Protein AF-A0A8D0BZQ8-F1 (afdb_monomer)

pLDDT: mean 88.27, std 8.72, range [36.44, 97.94]

Radius of gyration: 22.52 Å; Cα contacts (8 Å, |Δi|>4): 281; chains: 1; bounding box: 56×26×62 Å

Mean predicted aligned error: 8.78 Å

InterPro domains:
  IPR001846 von Willebrand factor, type D domain [PF00094] (57-140)
  IPR001846 von Willebrand factor, type D domain [PS51233] (55-142)
  IPR025615 TILa domain [PF12714] (2-51)
  IPR052424 Kielin/Chordin-like & BMP-binding Regulator [PTHR46698] (2-137)

Sequence (142 aa):
MNNHSYQVGEEILTETCSKKCSCKQLDFHCISASCNPGQECTVKQGKLGCHFRRGICTVTGDPHYFTFDGAVAHFQGTCAYEISKTCHPSLPFFYQVVAENRQRGHPRVSFVSQVEVWLENGTLNFHIFLRDGKTVEVHGSF

Structure (mmCIF, N/CA/C/O backbone):
data_AF-A0A8D0BZQ8-F1
#
_entry.id   AF-A0A8D0BZQ8-F1
#
loop_
_atom_site.group_PDB
_atom_site.id
_atom_site.type_symbol
_atom_site.label_atom_id
_atom_site.label_alt_id
_atom_site.label_comp_id
_atom_site.label_asym_id
_atom_site.label_entity_id
_atom_site.label_seq_id
_atom_site.pdbx_PDB_ins_code
_atom_site.Cartn_x
_atom_site.Cartn_y
_atom_site.Cartn_z
_atom_site.occupancy
_atom_site.B_iso_or_equiv
_atom_site.auth_seq_id
_atom_site.auth_comp_id
_atom_site.auth_asym_id
_atom_site.auth_atom_id
_atom_site.pdbx_PDB_model_num
ATOM 1 N N . MET A 1 1 ? -39.375 -6.610 17.824 1.00 36.44 1 MET A N 1
ATOM 2 C CA . MET A 1 1 ? -38.356 -6.059 18.745 1.00 36.44 1 MET A CA 1
ATOM 3 C C . MET A 1 1 ? -37.316 -7.147 18.940 1.00 36.44 1 MET A C 1
ATOM 5 O O . MET A 1 1 ? -37.690 -8.230 19.368 1.00 36.44 1 MET A O 1
ATOM 9 N N . ASN A 1 2 ? -36.073 -6.928 18.510 1.00 49.66 2 ASN A N 1
ATOM 10 C CA . ASN A 1 2 ? -35.047 -7.975 18.536 1.00 49.66 2 ASN A CA 1
ATOM 11 C C . ASN A 1 2 ? -34.550 -8.178 19.975 1.00 49.66 2 ASN A C 1
ATOM 13 O O . ASN A 1 2 ? -34.088 -7.235 20.610 1.00 49.66 2 ASN A O 1
ATOM 17 N N . ASN A 1 3 ? -34.699 -9.405 20.477 1.00 53.12 3 ASN A N 1
ATOM 18 C CA . ASN A 1 3 ? -34.466 -9.827 21.859 1.00 53.12 3 ASN A CA 1
ATOM 19 C C . ASN A 1 3 ? -32.961 -9.974 22.174 1.00 53.12 3 ASN A C 1
ATOM 21 O O . ASN A 1 3 ? -32.487 -11.077 22.436 1.00 53.12 3 ASN A O 1
ATOM 25 N N . HIS A 1 4 ? -32.198 -8.882 22.084 1.00 70.38 4 HIS A N 1
ATOM 26 C CA . HIS A 1 4 ? -30.787 -8.842 22.479 1.00 70.38 4 HIS A CA 1
ATOM 27 C C . HIS A 1 4 ? -30.637 -8.256 23.888 1.00 70.38 4 HIS A C 1
ATOM 29 O O . HIS A 1 4 ? -31.137 -7.170 24.175 1.00 70.38 4 HIS A O 1
ATOM 35 N N . SER A 1 5 ? -29.935 -8.977 24.764 1.00 77.62 5 SER A N 1
ATOM 36 C CA . SER A 1 5 ? -29.511 -8.500 26.083 1.00 77.62 5 SER A CA 1
ATOM 37 C C . SER A 1 5 ? -28.133 -7.846 25.984 1.00 77.62 5 SER A C 1
ATOM 39 O O . SER A 1 5 ? -27.208 -8.483 25.481 1.00 77.62 5 SER A O 1
ATOM 41 N N . TYR A 1 6 ? -27.991 -6.627 26.503 1.00 82.38 6 TYR A N 1
ATOM 42 C CA . TYR A 1 6 ? -26.737 -5.868 26.494 1.00 82.38 6 TYR A CA 1
ATOM 43 C C . TYR A 1 6 ? -26.172 -5.739 27.907 1.00 82.38 6 TYR A C 1
ATOM 45 O O . TYR A 1 6 ? -26.926 -5.598 28.872 1.00 82.38 6 TYR A O 1
ATOM 53 N N . GLN A 1 7 ? -24.849 -5.791 28.036 1.00 85.75 7 GLN A N 1
ATOM 54 C CA . GLN A 1 7 ? -24.175 -5.619 29.322 1.00 85.75 7 GLN A CA 1
ATOM 55 C C . GLN A 1 7 ? -24.036 -4.133 29.664 1.00 85.75 7 GLN A C 1
ATOM 57 O O . GLN A 1 7 ? -23.796 -3.299 28.791 1.00 85.75 7 GLN A O 1
ATOM 62 N N . VAL A 1 8 ? -24.131 -3.782 30.949 1.00 86.31 8 VAL A N 1
ATOM 63 C CA . VAL A 1 8 ? -23.885 -2.400 31.388 1.00 86.31 8 VAL A CA 1
ATOM 64 C C . VAL A 1 8 ? -22.455 -2.000 31.010 1.00 86.31 8 VAL A C 1
ATOM 66 O O . VAL A 1 8 ? -21.497 -2.691 31.342 1.00 86.31 8 VAL A O 1
ATOM 69 N N . GLY A 1 9 ? -22.319 -0.873 30.312 1.00 85.25 9 GLY A N 1
ATOM 70 C CA . GLY A 1 9 ? -21.056 -0.388 29.755 1.00 85.25 9 GLY A CA 1
ATOM 71 C C . GLY A 1 9 ? -20.784 -0.828 28.315 1.00 85.25 9 GLY A C 1
ATOM 72 O O . GLY A 1 9 ? -19.882 -0.272 27.693 1.00 85.25 9 GLY A O 1
ATOM 73 N N . GLU A 1 10 ? -21.565 -1.755 27.754 1.00 86.81 10 GLU A N 1
ATOM 74 C CA . GLU A 1 10 ? -21.417 -2.194 26.366 1.00 86.81 10 GLU A CA 1
ATOM 75 C C . GLU A 1 10 ? -21.691 -1.045 25.388 1.00 86.81 10 GLU A C 1
ATOM 77 O O . GLU A 1 10 ? -22.652 -0.286 25.545 1.00 86.81 10 GLU A O 1
ATOM 82 N N . GLU A 1 11 ? -20.832 -0.917 24.376 1.00 88.62 1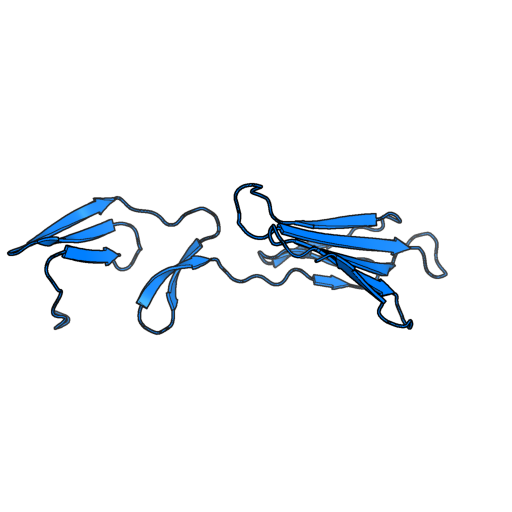1 GLU A N 1
ATOM 83 C CA . GLU A 1 11 ? -20.960 0.079 23.317 1.00 88.62 11 GLU A CA 1
ATOM 84 C C . GLU A 1 11 ? -21.418 -0.572 22.011 1.00 88.62 11 GLU A C 1
ATOM 86 O O . GLU A 1 11 ? -20.770 -1.486 21.494 1.00 88.62 11 GLU A O 1
ATOM 91 N N . ILE A 1 12 ? -22.503 -0.050 21.442 1.00 89.06 12 ILE A N 1
ATOM 92 C CA . ILE A 1 12 ? -23.109 -0.549 20.208 1.00 89.06 12 ILE A CA 1
ATOM 93 C C . ILE A 1 12 ? -23.249 0.568 19.176 1.00 89.06 12 ILE A C 1
ATOM 95 O O . ILE A 1 12 ? -23.508 1.724 19.513 1.00 89.06 12 ILE A O 1
ATOM 99 N N . LEU A 1 13 ? -23.080 0.220 17.903 1.00 90.12 13 LEU A N 1
ATOM 100 C CA . LEU A 1 13 ? -23.408 1.097 16.782 1.00 90.12 13 LEU A CA 1
ATOM 101 C C . LEU A 1 13 ? -24.842 0.820 16.328 1.00 90.12 13 LEU A C 1
ATOM 103 O O . LEU A 1 13 ? -25.282 -0.329 16.311 1.00 90.12 13 LEU A O 1
ATOM 107 N N . THR A 1 14 ? -25.569 1.872 15.957 1.00 87.81 14 THR A N 1
ATOM 108 C CA . THR A 1 14 ? -26.875 1.736 15.296 1.00 87.81 14 THR A CA 1
ATOM 109 C C . THR A 1 14 ? -26.711 1.255 13.853 1.00 87.81 14 THR A C 1
ATOM 111 O O . THR A 1 14 ? -25.614 1.327 13.306 1.00 87.81 14 THR A O 1
ATOM 114 N N . GLU A 1 15 ? -27.797 0.797 13.217 1.00 80.56 15 GLU A N 1
ATOM 115 C CA . GLU A 1 15 ? -27.794 0.131 11.896 1.00 80.56 15 GLU A CA 1
ATOM 116 C C . GLU A 1 15 ? -27.037 0.881 10.783 1.00 80.56 15 GLU A C 1
ATOM 118 O O . GLU A 1 15 ? -26.499 0.256 9.876 1.00 80.56 15 GLU A O 1
ATOM 123 N N . THR A 1 16 ? -26.940 2.210 10.865 1.00 85.31 16 THR A N 1
ATOM 124 C CA . THR A 1 16 ? -26.238 3.062 9.887 1.00 85.31 16 THR A CA 1
ATOM 125 C C . THR A 1 16 ? -24.879 3.578 10.369 1.00 85.31 16 THR A C 1
ATOM 127 O O . THR A 1 16 ? -24.304 4.472 9.754 1.00 85.31 16 THR A O 1
ATOM 130 N N . CYS A 1 17 ? -24.379 3.079 11.504 1.00 90.88 17 CYS A N 1
ATOM 131 C CA . CYS A 1 17 ? -23.211 3.594 12.231 1.00 90.88 17 CYS A CA 1
ATOM 132 C C . CYS A 1 17 ? -23.271 5.108 12.512 1.00 90.88 17 CYS A C 1
ATOM 134 O O . CYS A 1 17 ? -22.251 5.732 12.799 1.00 90.88 17 CYS A O 1
ATOM 136 N N . SER A 1 18 ? -24.471 5.693 12.447 1.00 93.31 18 SER A N 1
ATOM 137 C CA . SER A 1 18 ? -24.727 7.125 12.640 1.00 93.31 18 SER A CA 1
ATOM 138 C C . SER A 1 18 ? -24.775 7.521 14.111 1.00 93.31 18 SER A C 1
ATOM 140 O O . SER A 1 18 ? -24.657 8.699 14.453 1.00 93.31 18 SER A O 1
ATOM 142 N N . LYS A 1 19 ? -24.973 6.541 14.998 1.00 93.62 19 LYS A N 1
ATOM 143 C CA . LYS A 1 19 ? -24.938 6.724 16.443 1.00 93.62 19 LYS A CA 1
ATOM 144 C C . LYS A 1 19 ? -24.159 5.601 17.104 1.00 93.62 19 LYS A C 1
ATOM 146 O O . LYS A 1 19 ? -24.276 4.438 16.720 1.00 93.62 19 LYS A O 1
ATOM 151 N N . LYS A 1 20 ? -23.416 5.969 18.141 1.00 92.94 20 LYS A N 1
ATOM 152 C CA . LYS A 1 20 ? -22.780 5.055 19.084 1.00 92.94 20 LYS A CA 1
ATOM 153 C C . LYS A 1 20 ? -23.490 5.185 20.427 1.00 92.94 20 LYS A C 1
ATOM 155 O O . LYS A 1 20 ? -23.562 6.283 20.975 1.00 92.94 20 LYS A O 1
ATOM 160 N N . CYS A 1 21 ? -24.031 4.086 20.933 1.00 91.06 21 CYS A N 1
ATOM 161 C CA . CYS A 1 21 ? -24.803 4.034 22.167 1.00 91.06 21 CYS A CA 1
ATOM 162 C C . CYS A 1 21 ? -24.074 3.210 23.224 1.00 91.06 21 CYS A C 1
ATOM 164 O O . CYS A 1 21 ? -23.555 2.142 22.917 1.00 91.06 21 CYS A O 1
ATOM 166 N N . SER A 1 22 ? -24.057 3.688 24.466 1.00 91.94 22 SER A N 1
ATOM 167 C CA . SER A 1 22 ? -23.557 2.943 25.623 1.00 91.94 22 SER A CA 1
ATOM 168 C C . SER A 1 22 ? -24.729 2.507 26.494 1.00 91.94 22 SER A C 1
ATOM 170 O O . SER A 1 22 ? -25.558 3.342 26.869 1.00 91.94 22 SER A O 1
ATOM 172 N N . CYS A 1 23 ? -24.793 1.216 26.821 1.00 88.81 23 CYS A N 1
ATOM 173 C CA . CYS A 1 23 ? -25.785 0.679 27.744 1.00 88.81 23 CYS A CA 1
ATOM 174 C C . CYS A 1 23 ? -25.491 1.166 29.173 1.00 88.81 23 CYS A C 1
ATOM 176 O O . CYS A 1 23 ? -24.412 0.926 29.724 1.00 88.81 23 CYS A O 1
ATOM 178 N N . LYS A 1 24 ? -26.442 1.870 29.785 1.00 88.44 24 LYS A N 1
ATOM 179 C CA . LYS A 1 24 ? -26.468 2.190 31.218 1.00 88.44 24 LYS A CA 1
ATOM 180 C C . LYS A 1 24 ? -27.458 1.253 31.916 1.00 88.44 24 LYS A C 1
ATOM 182 O O . LYS A 1 24 ? -28.194 0.532 31.258 1.00 88.44 24 LYS A O 1
ATOM 187 N N . GLN A 1 25 ? -27.487 1.264 33.251 1.00 83.44 25 GLN A N 1
ATOM 188 C CA . GLN A 1 25 ? -28.313 0.350 34.062 1.00 83.44 25 GLN A CA 1
ATOM 189 C C . GLN A 1 25 ? -29.792 0.257 33.641 1.00 83.44 25 GLN A C 1
ATOM 191 O O . GLN A 1 25 ? -30.397 -0.787 33.852 1.00 83.44 25 GLN A O 1
ATOM 196 N N . LEU A 1 26 ? -30.369 1.326 33.078 1.00 81.94 26 LEU A N 1
ATOM 197 C CA . LEU A 1 26 ? -31.793 1.401 32.730 1.00 81.94 26 LEU A CA 1
ATOM 198 C C . LEU A 1 26 ? -32.080 1.888 31.300 1.00 81.94 26 LEU A C 1
ATOM 200 O O . LEU A 1 26 ? -33.214 1.760 30.853 1.00 81.94 26 LEU A O 1
ATOM 204 N N . ASP A 1 27 ? -31.100 2.459 30.591 1.00 85.56 27 ASP A N 1
ATOM 205 C CA . ASP A 1 27 ? -31.315 3.075 29.273 1.00 85.56 27 ASP A CA 1
ATOM 206 C C . ASP A 1 27 ? -30.012 3.133 28.451 1.00 85.56 27 ASP A C 1
ATOM 208 O O . ASP A 1 27 ? -28.922 2.859 28.960 1.00 85.56 27 ASP A O 1
ATOM 212 N N . PHE A 1 28 ? -30.106 3.516 27.180 1.00 88.50 28 PHE A N 1
ATOM 213 C CA . PHE A 1 28 ? -28.983 3.773 26.289 1.00 88.50 28 PHE A CA 1
ATOM 214 C C . PHE A 1 28 ? -28.675 5.262 26.183 1.00 88.50 28 PHE A C 1
ATOM 216 O O . PHE A 1 28 ? -29.517 6.075 25.814 1.00 88.50 28 PHE A O 1
ATOM 223 N N . HIS A 1 29 ? -27.409 5.616 26.392 1.00 92.12 29 HIS A N 1
ATOM 224 C CA . HIS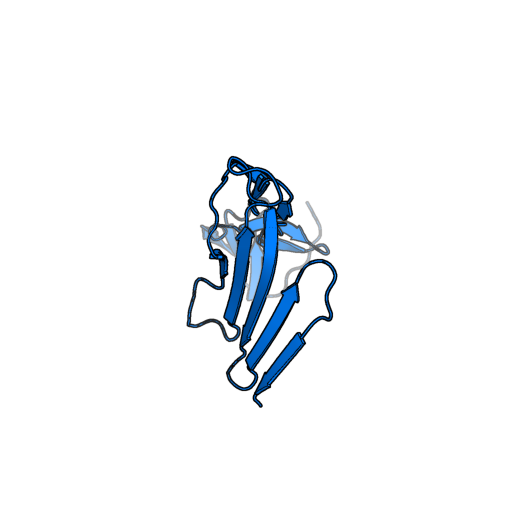 A 1 29 ? -26.920 6.953 26.076 1.00 92.12 29 HIS A CA 1
ATOM 225 C C . HIS A 1 29 ? -26.228 6.949 24.710 1.00 92.12 29 HIS A C 1
ATOM 227 O O . HIS A 1 29 ? -25.170 6.333 24.560 1.00 92.12 29 HIS A O 1
ATOM 233 N N . CYS A 1 30 ? -26.803 7.644 23.726 1.00 92.25 30 CYS A N 1
ATOM 234 C CA . CYS A 1 30 ? -26.318 7.664 22.345 1.00 92.25 30 CYS A CA 1
ATOM 235 C C . CYS A 1 30 ? -25.714 9.011 21.944 1.00 92.25 30 CYS A C 1
ATOM 237 O O . CYS A 1 30 ? -26.312 10.059 22.166 1.00 92.25 30 CYS A O 1
ATOM 239 N N . ILE A 1 31 ? -24.575 8.964 21.258 1.00 93.81 31 ILE A N 1
ATOM 240 C CA . ILE A 1 31 ? -23.930 10.119 20.624 1.00 93.81 31 ILE A CA 1
ATOM 241 C C . ILE A 1 31 ? -23.843 9.914 19.113 1.00 93.81 31 ILE A C 1
ATOM 243 O O . ILE A 1 31 ? -23.810 8.776 18.639 1.00 93.81 31 ILE A O 1
ATOM 247 N N . SER A 1 32 ? -23.804 11.009 18.355 1.00 94.12 32 SER A N 1
ATOM 248 C CA . SER A 1 32 ? -23.569 10.957 16.911 1.00 94.12 32 SER A CA 1
ATOM 249 C C . SER A 1 32 ? -22.205 10.339 16.614 1.00 94.12 32 SER A C 1
ATOM 251 O O . SER A 1 32 ? -21.215 10.641 17.280 1.00 94.12 32 SER A O 1
ATOM 253 N N . ALA A 1 33 ? -22.160 9.473 15.610 1.00 92.50 33 ALA A N 1
ATOM 254 C CA . ALA A 1 33 ? -20.965 8.776 15.171 1.00 92.50 33 ALA A CA 1
ATOM 255 C C . ALA A 1 33 ? -20.924 8.719 13.641 1.00 92.50 33 ALA A C 1
ATOM 257 O O . ALA A 1 33 ? -21.940 8.863 12.964 1.00 92.50 33 ALA A O 1
ATOM 258 N N . SER A 1 34 ? -19.729 8.525 13.100 1.00 92.94 34 SER A N 1
ATOM 259 C CA . SER A 1 34 ? -19.521 8.216 11.689 1.00 92.94 34 SER A CA 1
ATOM 260 C C . SER A 1 34 ? -18.249 7.391 11.553 1.00 92.94 34 SER A C 1
ATOM 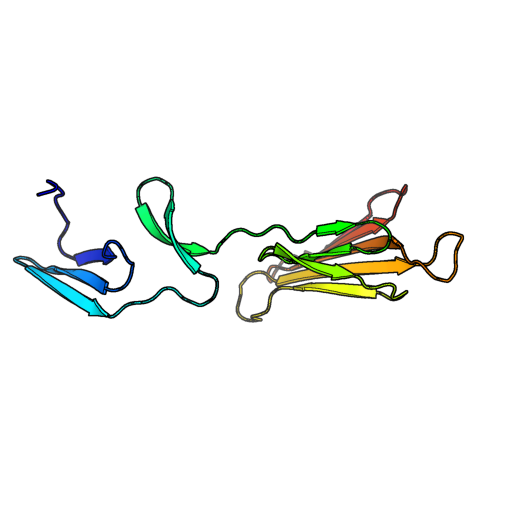262 O O . SER A 1 34 ? -17.359 7.471 12.404 1.00 92.94 34 SER A O 1
ATOM 264 N N . CYS A 1 35 ? -18.182 6.563 10.516 1.00 90.44 35 CYS A N 1
ATOM 265 C CA . CYS A 1 35 ? -16.974 5.811 10.218 1.00 90.44 35 CYS A CA 1
ATOM 266 C C . CYS A 1 35 ? -15.879 6.741 9.684 1.00 90.44 35 CYS A C 1
ATOM 268 O O . CYS A 1 35 ? -16.169 7.733 9.014 1.00 90.44 35 CYS A O 1
ATOM 270 N N . ASN A 1 36 ? -14.617 6.414 9.965 1.00 86.69 36 ASN A N 1
ATOM 271 C CA . ASN A 1 36 ? -13.496 7.193 9.446 1.00 86.69 36 ASN A CA 1
ATOM 272 C C . ASN A 1 36 ? -13.413 7.069 7.912 1.00 86.69 36 ASN A C 1
ATOM 274 O O . ASN A 1 36 ? -13.887 6.074 7.354 1.00 86.69 36 ASN A O 1
ATOM 278 N N . PRO A 1 37 ? -12.762 8.018 7.214 1.00 82.38 37 PRO A N 1
ATOM 279 C CA . PRO A 1 37 ? -12.503 7.886 5.783 1.00 82.38 37 PRO A CA 1
ATOM 280 C C . PRO A 1 37 ? -11.885 6.520 5.432 1.00 82.38 37 PRO A C 1
ATOM 282 O O . PRO A 1 37 ? -10.950 6.059 6.086 1.00 82.38 37 PRO A O 1
ATOM 285 N N . GLY A 1 38 ? -12.436 5.851 4.415 1.00 75.94 38 GLY A N 1
ATOM 286 C CA . GLY A 1 38 ? -12.020 4.505 3.990 1.00 75.94 38 GLY A CA 1
ATOM 287 C C . GLY A 1 38 ? -12.652 3.340 4.769 1.00 75.94 38 GLY A C 1
ATOM 288 O O . GLY A 1 38 ? -12.422 2.176 4.422 1.00 75.94 38 GLY A O 1
ATOM 289 N N . GLN A 1 39 ? -13.460 3.620 5.795 1.00 86.62 39 GLN A N 1
ATOM 290 C CA . GLN A 1 39 ? -14.273 2.625 6.489 1.00 86.62 39 GLN A CA 1
ATOM 291 C C . GLN A 1 39 ? -15.723 2.650 6.002 1.00 86.62 39 GLN A C 1
ATOM 293 O O . GLN A 1 39 ? -16.296 3.701 5.733 1.00 86.62 39 GLN A O 1
ATOM 298 N N . GLU A 1 40 ? -16.326 1.471 5.947 1.00 89.75 40 GLU A N 1
ATOM 299 C CA . GLU A 1 40 ? -17.725 1.256 5.605 1.00 89.75 40 GLU A CA 1
ATOM 300 C C . GLU A 1 40 ? -18.462 0.664 6.810 1.00 89.75 40 GLU A C 1
ATOM 302 O O . GLU A 1 40 ? -17.919 -0.187 7.526 1.00 89.75 40 GLU A O 1
ATOM 307 N N . CYS A 1 41 ? -19.694 1.124 7.037 1.00 91.75 41 CYS A N 1
ATOM 308 C CA . CYS A 1 41 ? -20.583 0.546 8.037 1.00 91.75 41 CYS A CA 1
ATOM 309 C C . CYS A 1 41 ? -21.152 -0.765 7.496 1.00 91.75 41 CYS A C 1
ATOM 311 O O . CYS A 1 41 ? -22.016 -0.764 6.623 1.00 91.75 41 CYS A O 1
ATOM 313 N N . THR A 1 42 ? -20.640 -1.890 7.979 1.00 91.06 42 THR A N 1
ATOM 314 C CA . THR A 1 42 ? -21.046 -3.209 7.490 1.00 91.06 42 THR A CA 1
ATOM 315 C C . THR A 1 42 ? -20.968 -4.246 8.604 1.00 91.06 42 THR A C 1
ATOM 317 O O . THR A 1 42 ? -20.363 -4.011 9.650 1.00 91.06 42 THR A O 1
ATOM 320 N N . VAL A 1 43 ? -21.601 -5.399 8.404 1.00 89.19 43 VAL A N 1
ATOM 321 C CA . VAL A 1 43 ? -21.539 -6.519 9.345 1.00 89.19 43 VAL A CA 1
ATOM 322 C C . VAL A 1 43 ? -20.420 -7.459 8.907 1.00 89.19 43 VAL A C 1
ATOM 324 O O . VAL A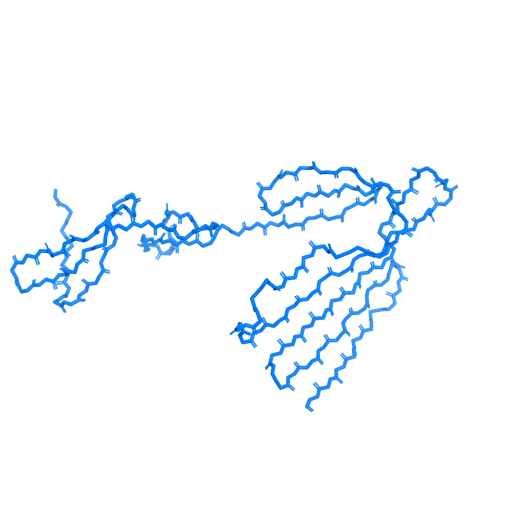 1 43 ? -20.520 -8.102 7.863 1.00 89.19 43 VAL A O 1
ATOM 327 N N . LYS A 1 44 ? -19.359 -7.588 9.711 1.00 86.69 44 LYS A N 1
ATOM 328 C CA . LYS A 1 44 ? -18.331 -8.627 9.524 1.00 86.69 44 LYS A CA 1
ATOM 329 C C . LYS A 1 44 ? -18.362 -9.596 10.696 1.00 86.69 44 LYS A C 1
ATOM 331 O O . LYS A 1 44 ? -18.351 -9.179 11.848 1.00 86.69 44 LYS A O 1
ATOM 336 N N . GLN A 1 45 ? -18.397 -10.897 10.393 1.00 84.38 45 GLN A N 1
ATOM 337 C CA . GLN A 1 45 ? -18.448 -11.969 11.401 1.00 84.38 45 GLN A CA 1
ATOM 338 C C . GLN A 1 45 ? -19.586 -11.776 12.425 1.00 84.38 45 GLN A C 1
ATOM 340 O O . GLN A 1 45 ? -19.407 -11.983 13.619 1.00 84.38 45 GLN A O 1
ATOM 345 N N . GLY A 1 46 ? -20.758 -11.329 11.959 1.00 85.12 46 GLY A N 1
ATOM 346 C CA . GLY A 1 46 ? -21.941 -11.121 12.803 1.00 85.12 46 GLY A CA 1
ATOM 347 C C . GLY A 1 46 ? -21.935 -9.841 13.647 1.00 85.12 46 GLY A C 1
ATOM 348 O O . GLY A 1 46 ? -22.928 -9.570 14.314 1.00 85.12 46 GLY A O 1
ATOM 349 N N . LYS A 1 47 ? -20.873 -9.023 13.600 1.00 85.44 47 LYS A N 1
ATOM 350 C CA . LYS A 1 47 ? -20.797 -7.747 14.322 1.00 85.44 47 LYS A CA 1
ATOM 351 C C . LYS A 1 47 ? -20.894 -6.567 13.358 1.00 85.44 47 LYS A C 1
ATOM 353 O O . LYS A 1 47 ? -20.102 -6.470 12.423 1.00 85.44 47 LYS A O 1
ATOM 358 N N . LEU A 1 48 ? -21.854 -5.673 13.599 1.00 89.19 48 LEU A N 1
ATOM 359 C CA . LEU A 1 48 ? -21.943 -4.387 12.907 1.00 89.19 48 LEU A CA 1
ATOM 360 C C . LEU A 1 48 ? -20.810 -3.471 13.375 1.00 89.19 48 LEU A C 1
ATOM 362 O O . LEU A 1 48 ? -20.601 -3.296 14.579 1.00 89.19 48 LEU A O 1
ATOM 366 N N . GLY A 1 49 ? -20.097 -2.866 12.432 1.00 91.12 49 GLY A N 1
ATOM 367 C CA . GLY A 1 49 ? -19.043 -1.921 12.758 1.00 91.12 49 GLY A CA 1
ATOM 368 C C . GLY A 1 49 ? -18.525 -1.138 11.563 1.00 91.12 49 GLY A C 1
ATOM 369 O O . GLY A 1 49 ? -18.869 -1.395 10.411 1.00 91.12 49 GLY A O 1
ATOM 370 N N . CYS A 1 50 ? -17.656 -0.176 11.863 1.00 90.31 50 CYS A N 1
ATOM 371 C CA . CYS A 1 50 ? -16.864 0.514 10.858 1.00 90.31 50 CYS A CA 1
ATOM 372 C C . CYS A 1 50 ? -15.670 -0.360 10.481 1.00 90.31 50 CYS A C 1
ATOM 374 O O . CYS A 1 50 ? -14.754 -0.570 11.278 1.00 90.31 50 CYS A O 1
ATOM 376 N N . HIS A 1 51 ? -15.678 -0.877 9.260 1.00 88.81 51 HIS A N 1
ATOM 377 C CA . HIS A 1 51 ? -14.625 -1.749 8.763 1.00 88.81 51 HIS A CA 1
ATOM 378 C C . HIS A 1 51 ? -13.967 -1.130 7.543 1.00 88.81 51 HIS A C 1
ATOM 380 O O . HIS A 1 51 ? -14.652 -0.671 6.638 1.00 88.81 51 HIS A O 1
ATOM 386 N N . PHE A 1 52 ? -12.638 -1.182 7.466 1.00 83.62 52 PHE A N 1
ATOM 387 C CA . PHE A 1 52 ? -11.951 -0.788 6.241 1.00 83.62 52 PHE A CA 1
ATOM 388 C C . PHE A 1 52 ? -12.422 -1.649 5.066 1.00 83.62 52 PHE A C 1
ATOM 390 O O . PHE A 1 52 ? -12.497 -2.890 5.168 1.00 83.62 52 PHE A O 1
ATOM 397 N N . ARG A 1 53 ? -12.734 -0.981 3.951 1.00 78.69 53 ARG A N 1
ATOM 398 C CA . ARG A 1 53 ? -12.964 -1.652 2.674 1.00 78.69 53 ARG A CA 1
ATOM 399 C C . ARG A 1 53 ? -11.635 -2.279 2.263 1.00 78.69 53 ARG A C 1
ATOM 401 O O . ARG A 1 53 ? -10.630 -1.589 2.127 1.00 78.69 53 ARG A O 1
ATOM 408 N N . ARG A 1 54 ? -11.603 -3.607 2.133 1.00 79.62 54 ARG A N 1
ATOM 409 C CA . ARG A 1 54 ? -10.429 -4.281 1.572 1.00 79.62 54 ARG A CA 1
ATOM 410 C C . ARG A 1 54 ? -10.484 -4.074 0.067 1.00 79.62 54 ARG A C 1
ATOM 412 O O . ARG A 1 54 ? -11.428 -4.533 -0.568 1.00 79.62 54 ARG A O 1
ATOM 419 N N . GLY A 1 55 ? -9.506 -3.355 -0.458 1.00 85.50 55 GLY A N 1
ATOM 420 C CA . GLY A 1 55 ? -9.295 -3.191 -1.887 1.00 85.50 55 GLY A CA 1
ATOM 421 C C . GLY A 1 55 ? -8.113 -4.026 -2.352 1.00 85.50 55 GLY A C 1
ATOM 422 O O . GLY A 1 55 ? -7.225 -4.342 -1.559 1.00 85.50 55 GLY A O 1
ATOM 423 N N . ILE A 1 56 ? -8.085 -4.344 -3.640 1.00 91.62 56 ILE A N 1
ATOM 424 C CA . ILE A 1 56 ? -6.899 -4.878 -4.308 1.00 91.62 56 ILE A CA 1
ATOM 425 C C . ILE A 1 56 ? -6.419 -3.786 -5.258 1.00 91.62 56 ILE A C 1
ATOM 427 O O . ILE A 1 56 ? -7.189 -3.328 -6.094 1.00 91.62 56 ILE A O 1
ATOM 431 N N . CYS A 1 57 ? -5.164 -3.365 -5.109 1.00 93.94 57 CYS A N 1
ATOM 432 C CA . CYS A 1 57 ? -4.483 -2.579 -6.129 1.00 93.94 57 CYS A CA 1
ATOM 433 C C . CYS A 1 57 ? -3.788 -3.548 -7.087 1.00 93.94 57 CYS A C 1
ATOM 435 O O . CYS A 1 57 ? -3.188 -4.530 -6.647 1.00 93.94 57 CYS A O 1
ATOM 437 N N . THR A 1 58 ? -3.900 -3.320 -8.389 1.00 94.75 58 THR A N 1
ATOM 438 C CA . THR A 1 58 ? -3.309 -4.186 -9.413 1.00 94.75 58 THR A CA 1
ATOM 439 C C . THR A 1 58 ? -2.593 -3.340 -10.451 1.00 94.75 58 THR A C 1
ATOM 441 O O . THR A 1 58 ? -3.151 -2.372 -10.961 1.00 94.75 58 THR A O 1
ATOM 444 N N . VAL A 1 59 ? -1.357 -3.724 -10.769 1.00 93.06 59 VAL A N 1
ATOM 445 C CA . VAL A 1 59 ? -0.563 -3.132 -11.847 1.00 93.06 59 VAL A CA 1
ATOM 446 C C . VAL A 1 59 ? -0.220 -4.245 -12.823 1.00 93.06 59 VAL A C 1
ATOM 448 O O . VAL A 1 59 ? 0.355 -5.259 -12.431 1.00 93.06 59 VAL A O 1
ATOM 451 N N . THR A 1 60 ? -0.607 -4.083 -14.083 1.00 84.50 60 THR A N 1
ATOM 452 C CA . THR A 1 60 ? -0.474 -5.135 -15.106 1.00 84.50 60 THR A CA 1
ATOM 453 C C . THR A 1 60 ? 0.037 -4.573 -16.416 1.00 84.50 60 THR A C 1
ATOM 455 O O . THR A 1 60 ? -0.417 -3.505 -16.811 1.00 84.50 60 THR A O 1
ATOM 458 N N . GLY A 1 61 ? 0.879 -5.336 -17.121 1.00 73.12 61 GLY A N 1
ATOM 459 C CA . GLY A 1 61 ? 1.135 -5.144 -18.552 1.00 73.12 61 GLY A CA 1
ATOM 460 C C . GLY A 1 61 ? 1.632 -3.749 -18.941 1.00 73.12 61 GLY A C 1
ATOM 461 O O . GLY A 1 61 ? 2.459 -3.177 -18.233 1.00 73.12 61 GLY A O 1
ATOM 462 N N . ASP A 1 62 ? 1.120 -3.255 -20.072 1.00 75.50 62 ASP A N 1
ATOM 463 C CA . ASP A 1 62 ? 1.329 -1.932 -20.665 1.00 75.50 62 ASP A CA 1
ATOM 464 C C . ASP A 1 62 ? 0.630 -0.815 -19.877 1.00 75.50 62 ASP A C 1
ATOM 466 O O . ASP A 1 62 ? -0.480 -0.386 -20.186 1.00 75.50 62 ASP A O 1
ATOM 470 N N . PRO A 1 63 ? 1.269 -0.330 -18.816 1.00 70.75 63 PRO A N 1
ATOM 471 C CA . PRO A 1 63 ? 0.786 -0.517 -17.472 1.00 70.75 63 PRO A CA 1
ATOM 472 C C . PRO A 1 63 ? -0.622 0.057 -17.275 1.00 70.75 63 PRO A C 1
ATOM 474 O O . PRO A 1 63 ? -0.875 1.267 -17.362 1.00 70.75 63 PRO A O 1
ATOM 477 N N . HIS A 1 64 ? -1.527 -0.858 -16.948 1.00 89.56 64 HIS A N 1
ATOM 478 C CA . HIS A 1 64 ? -2.857 -0.583 -16.437 1.00 89.56 64 HIS A CA 1
ATOM 479 C C . HIS A 1 64 ? -2.820 -0.628 -14.914 1.00 89.56 64 HIS A C 1
ATOM 481 O O . HIS A 1 64 ? -2.426 -1.641 -14.329 1.00 89.56 64 HIS A O 1
ATOM 487 N N . TYR A 1 65 ? -3.237 0.467 -14.290 1.00 94.19 65 TYR A N 1
ATOM 488 C CA . TYR A 1 65 ? -3.330 0.615 -12.847 1.00 94.19 65 TYR A CA 1
ATOM 489 C C . TYR A 1 65 ? -4.792 0.550 -12.433 1.00 94.19 65 TYR A C 1
ATOM 491 O O . TYR A 1 65 ? -5.604 1.354 -12.886 1.00 94.19 65 TYR A O 1
ATOM 499 N N . PHE A 1 66 ? -5.101 -0.382 -11.542 1.00 94.56 66 PHE A N 1
ATOM 500 C CA . PHE A 1 66 ? -6.389 -0.502 -10.877 1.00 94.56 66 PHE A CA 1
ATOM 501 C C . PHE A 1 66 ? -6.178 -0.165 -9.406 1.00 94.56 66 PHE A C 1
ATOM 503 O O . PHE A 1 66 ? -5.437 -0.864 -8.713 1.00 94.56 66 PHE A O 1
ATOM 510 N N . THR A 1 67 ? -6.768 0.929 -8.938 1.00 93.25 67 THR A N 1
ATOM 511 C CA . THR A 1 67 ? -6.608 1.410 -7.562 1.00 93.25 67 THR A CA 1
ATOM 512 C C . THR A 1 67 ? -7.449 0.586 -6.583 1.00 93.25 67 THR A C 1
ATOM 514 O O . THR A 1 67 ? -8.372 -0.129 -6.971 1.00 93.25 67 THR A O 1
ATOM 517 N N . PHE A 1 68 ? -7.163 0.703 -5.281 1.00 91.81 68 PHE A N 1
ATOM 518 C CA . PHE A 1 68 ? -7.862 -0.050 -4.227 1.00 91.81 68 PHE A CA 1
ATOM 519 C C . PHE A 1 68 ? -9.387 0.155 -4.207 1.00 91.81 68 PHE A C 1
ATOM 521 O O . PHE A 1 68 ? -10.123 -0.730 -3.772 1.00 91.81 68 PHE A O 1
ATOM 528 N N . ASP A 1 69 ? -9.865 1.319 -4.639 1.00 88.56 69 ASP A N 1
ATOM 529 C CA . ASP A 1 69 ? -11.283 1.661 -4.732 1.00 88.56 69 ASP A CA 1
ATOM 530 C C . ASP A 1 69 ? -11.926 1.276 -6.075 1.00 88.56 69 ASP A C 1
ATOM 532 O O . ASP A 1 69 ? -13.156 1.315 -6.175 1.00 88.56 69 ASP A O 1
ATOM 536 N N . GLY A 1 70 ? -11.126 0.816 -7.045 1.00 89.62 70 GLY A N 1
ATOM 537 C CA . GLY A 1 70 ? -11.559 0.314 -8.349 1.00 89.62 70 GLY A CA 1
ATOM 538 C C . GLY A 1 70 ? -11.417 1.304 -9.508 1.00 89.62 70 GLY A C 1
ATOM 539 O O . GLY A 1 70 ? -11.874 0.996 -10.608 1.00 89.62 70 GLY A O 1
ATOM 540 N N . ALA A 1 71 ? -10.811 2.477 -9.299 1.00 92.25 71 ALA A N 1
ATOM 541 C CA . ALA A 1 71 ? -10.522 3.409 -10.385 1.00 92.25 71 ALA A CA 1
ATOM 542 C C . ALA A 1 71 ? -9.407 2.875 -11.300 1.00 92.25 71 ALA A C 1
ATOM 544 O O . ALA A 1 71 ? -8.573 2.064 -10.893 1.00 92.25 71 ALA A O 1
ATOM 545 N N . VAL A 1 72 ? -9.404 3.338 -12.552 1.00 94.25 72 VAL A N 1
ATOM 546 C CA . VAL A 1 72 ? -8.482 2.867 -13.592 1.00 94.25 72 VAL A CA 1
ATOM 547 C C . VAL A 1 72 ? -7.633 4.024 -14.102 1.00 94.25 72 VAL A C 1
ATOM 549 O O . VAL A 1 72 ? -8.160 5.088 -14.425 1.00 94.25 72 VAL A O 1
ATOM 552 N N . ALA A 1 73 ? -6.326 3.799 -14.217 1.00 91.81 73 ALA A N 1
ATOM 553 C CA . ALA A 1 73 ? -5.394 4.712 -14.862 1.00 91.81 73 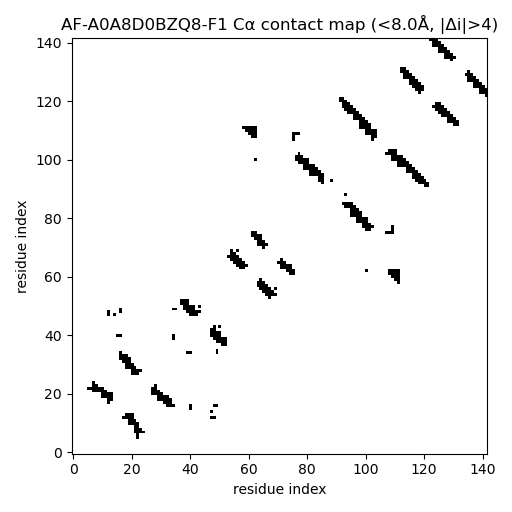ALA A CA 1
ATOM 554 C C . ALA A 1 73 ? -4.483 3.971 -15.851 1.00 91.81 73 ALA A C 1
ATOM 556 O O . ALA A 1 73 ? -4.076 2.832 -15.626 1.00 91.81 73 ALA A O 1
ATOM 557 N N . HIS A 1 74 ? -4.145 4.647 -16.947 1.00 90.81 74 HIS A N 1
ATOM 558 C CA . HIS A 1 74 ? -3.227 4.159 -17.973 1.00 90.81 74 HIS A CA 1
ATOM 559 C C . HIS A 1 74 ? -2.000 5.051 -17.983 1.00 90.81 74 HIS A C 1
ATOM 561 O O . HIS A 1 74 ? -2.134 6.268 -18.136 1.00 90.81 74 HIS A O 1
ATOM 567 N N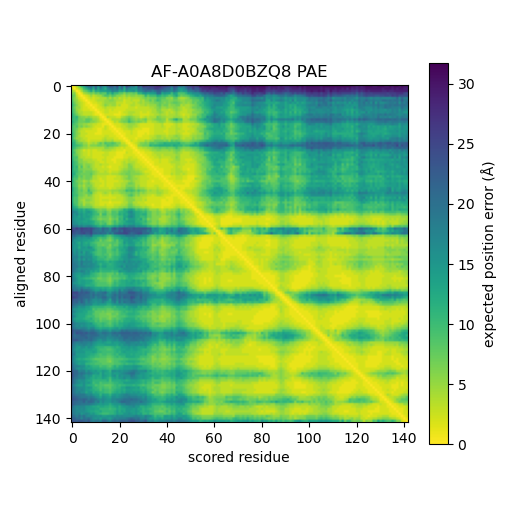 . PHE A 1 75 ? -0.810 4.476 -17.829 1.00 88.38 75 PHE A N 1
ATOM 568 C CA . PHE A 1 75 ? 0.382 5.299 -17.689 1.00 88.38 75 PHE A CA 1
ATOM 569 C C . PHE A 1 75 ? 1.636 4.621 -18.236 1.00 88.38 75 PHE A C 1
ATOM 571 O O . PHE A 1 75 ? 2.173 3.705 -17.633 1.00 88.38 75 PHE A O 1
ATOM 578 N N . GLN A 1 76 ? 2.139 5.128 -19.362 1.00 91.00 76 GLN A N 1
ATOM 579 C CA . GLN A 1 76 ? 3.264 4.555 -20.116 1.00 91.00 76 GLN A CA 1
ATOM 580 C C . GLN A 1 76 ? 4.631 5.144 -19.706 1.00 91.00 76 GLN A C 1
ATOM 582 O O . GLN A 1 76 ? 5.493 5.401 -20.547 1.00 91.00 76 GLN A O 1
ATOM 587 N N . GLY A 1 77 ? 4.833 5.421 -18.414 1.00 90.50 77 GLY A N 1
ATOM 588 C CA . GLY A 1 77 ? 6.111 5.913 -17.885 1.00 90.50 77 GLY A CA 1
ATOM 589 C C . GLY A 1 77 ? 7.161 4.803 -17.754 1.00 90.50 77 GLY A C 1
ATOM 590 O O . GLY A 1 77 ? 6.800 3.641 -17.573 1.00 90.50 77 GLY A O 1
ATOM 591 N N . THR A 1 78 ? 8.453 5.141 -17.830 1.00 92.25 78 THR A N 1
ATOM 592 C CA . THR A 1 78 ? 9.582 4.180 -17.823 1.00 92.25 78 THR A CA 1
ATOM 593 C C . THR A 1 78 ? 10.510 4.333 -16.611 1.00 92.25 78 THR A C 1
ATOM 595 O O . THR A 1 78 ? 11.727 4.204 -16.735 1.00 92.25 78 THR A O 1
ATOM 598 N N . CYS A 1 79 ? 9.955 4.704 -15.461 1.00 92.75 79 CYS A N 1
ATOM 599 C CA . CYS A 1 79 ? 10.693 4.875 -14.212 1.00 92.75 79 CYS A CA 1
ATOM 600 C C . CYS A 1 79 ? 10.204 3.888 -13.140 1.00 92.75 79 CYS A C 1
ATOM 602 O O . CYS A 1 79 ? 9.295 3.086 -13.372 1.00 92.75 79 CYS A O 1
ATOM 604 N N . ALA A 1 80 ? 10.802 3.981 -11.956 1.00 94.75 80 ALA A N 1
ATOM 605 C CA . ALA A 1 80 ? 10.273 3.411 -10.730 1.00 94.75 80 ALA A CA 1
ATOM 606 C C . ALA A 1 80 ? 9.199 4.337 -10.144 1.00 94.75 80 ALA A C 1
ATOM 608 O O . ALA A 1 80 ? 9.412 5.545 -10.014 1.00 94.75 80 ALA A O 1
ATOM 609 N N . TYR A 1 81 ? 8.048 3.768 -9.794 1.00 94.75 81 TYR A N 1
ATOM 610 C CA . TYR A 1 81 ? 6.912 4.503 -9.248 1.00 94.75 81 TYR A CA 1
ATOM 611 C C . TYR A 1 81 ? 6.443 3.871 -7.945 1.00 94.75 81 TYR A C 1
ATOM 613 O O . TYR A 1 81 ? 6.298 2.652 -7.845 1.00 94.75 81 TYR A O 1
ATOM 621 N N . GLU A 1 82 ? 6.184 4.715 -6.949 1.00 96.12 82 GLU A N 1
ATOM 622 C CA . GLU A 1 82 ? 5.558 4.295 -5.699 1.00 96.12 82 GLU A CA 1
ATOM 623 C C . GLU A 1 82 ? 4.095 3.923 -5.963 1.00 96.12 82 GLU A C 1
ATOM 625 O O . GLU A 1 82 ? 3.293 4.761 -6.368 1.00 96.12 82 GLU A O 1
ATOM 630 N N . ILE A 1 83 ? 3.761 2.651 -5.747 1.00 95.88 83 ILE A N 1
ATOM 631 C CA . ILE A 1 83 ? 2.421 2.104 -5.989 1.00 95.88 83 ILE A CA 1
ATOM 632 C C . ILE A 1 83 ? 1.538 2.270 -4.759 1.00 95.88 83 ILE A C 1
ATOM 634 O O . ILE A 1 83 ? 0.367 2.631 -4.856 1.00 95.88 83 ILE A O 1
ATOM 638 N N . SER A 1 84 ? 2.098 1.986 -3.587 1.00 95.44 84 SER A N 1
ATOM 639 C CA . SER A 1 84 ? 1.404 2.120 -2.311 1.00 95.44 84 SER A CA 1
ATOM 640 C C . SER A 1 84 ? 2.407 2.147 -1.173 1.00 95.44 84 SER A C 1
ATOM 642 O O . SER A 1 84 ? 3.415 1.441 -1.226 1.00 95.44 84 SER A O 1
ATOM 644 N N . LYS A 1 85 ? 2.097 2.900 -0.121 1.00 94.94 85 LYS A N 1
ATOM 645 C CA . LYS A 1 85 ? 2.859 2.891 1.124 1.00 94.94 85 LYS A CA 1
ATOM 646 C C . LYS A 1 85 ? 1.973 3.150 2.328 1.00 94.94 85 LYS A C 1
ATOM 648 O O . LYS A 1 85 ? 0.859 3.663 2.198 1.00 94.94 85 LYS A O 1
ATOM 653 N N . THR A 1 86 ? 2.497 2.862 3.511 1.00 90.88 86 THR A N 1
ATOM 654 C CA . THR A 1 86 ? 1.906 3.339 4.761 1.00 90.88 86 THR A CA 1
ATOM 655 C C . THR A 1 86 ? 1.930 4.874 4.807 1.00 90.88 86 THR A C 1
ATOM 657 O O . THR A 1 86 ? 2.984 5.489 4.670 1.00 90.88 86 THR A O 1
ATOM 660 N N . CYS A 1 87 ? 0.774 5.510 5.031 1.00 83.69 87 CYS A N 1
ATOM 661 C CA . CYS A 1 87 ? 0.672 6.977 5.079 1.00 83.69 87 CYS A CA 1
ATOM 662 C C . CYS A 1 87 ? 1.053 7.593 6.437 1.00 83.69 87 CYS A C 1
ATOM 664 O O . CYS A 1 87 ? 1.374 8.775 6.495 1.00 83.69 87 CYS A O 1
ATOM 666 N N . HIS A 1 88 ? 0.977 6.825 7.530 1.00 79.56 88 HIS A N 1
ATOM 667 C CA . HIS A 1 88 ? 1.138 7.340 8.894 1.00 79.56 88 HIS A CA 1
ATOM 668 C C . HIS A 1 88 ? 2.397 6.762 9.562 1.00 79.56 88 HIS A C 1
ATOM 670 O O . HIS A 1 88 ? 2.413 5.564 9.848 1.00 79.56 88 HIS A O 1
ATOM 676 N N . PRO A 1 89 ? 3.413 7.593 9.873 1.00 66.50 89 PRO A N 1
ATOM 677 C CA . PRO A 1 89 ? 4.663 7.148 10.504 1.00 66.50 89 PRO A CA 1
ATOM 678 C C . PRO A 1 89 ? 4.496 6.592 11.924 1.00 66.50 89 PRO A C 1
ATOM 680 O O . PRO A 1 89 ? 5.393 5.943 12.442 1.00 66.50 89 PRO A O 1
ATOM 683 N N . SER A 1 90 ? 3.365 6.874 12.577 1.00 70.81 90 SER A N 1
ATOM 684 C CA . SER A 1 90 ? 3.054 6.409 13.933 1.00 70.81 90 SER A CA 1
ATOM 685 C C . SER A 1 90 ? 2.508 4.982 13.984 1.00 70.81 90 SER A C 1
ATOM 687 O O . SER A 1 90 ? 2.260 4.463 15.074 1.00 70.81 90 SER A O 1
ATOM 689 N N . LEU A 1 91 ? 2.269 4.352 12.830 1.00 76.75 91 LEU A N 1
ATOM 690 C CA . LEU A 1 91 ? 1.854 2.959 12.793 1.00 76.75 91 LEU A CA 1
ATOM 691 C C . LEU A 1 91 ? 3.040 2.066 13.172 1.00 76.75 91 LEU A C 1
ATOM 693 O O . LEU A 1 91 ? 4.161 2.337 12.753 1.00 76.75 91 LEU A O 1
ATOM 697 N N . PRO A 1 92 ? 2.802 0.978 13.924 1.00 81.69 92 PRO A N 1
ATOM 698 C CA . PRO A 1 92 ? 3.874 0.080 14.351 1.00 81.69 92 PRO A CA 1
ATOM 699 C C . PRO A 1 92 ? 4.566 -0.602 13.163 1.00 81.69 92 PRO A C 1
ATOM 701 O O . PRO A 1 92 ? 5.676 -1.091 13.302 1.00 81.69 92 PRO A O 1
ATOM 704 N N . PHE A 1 93 ? 3.917 -0.610 11.996 1.00 88.75 93 PHE A N 1
ATOM 705 C CA . PHE A 1 93 ? 4.377 -1.269 10.789 1.00 88.75 93 PHE A CA 1
ATOM 706 C C . PHE A 1 93 ? 4.390 -0.307 9.596 1.00 88.75 93 PHE A C 1
ATOM 708 O O . PHE A 1 93 ? 3.388 0.357 9.302 1.00 88.75 93 PHE A O 1
ATOM 715 N N . PHE A 1 94 ? 5.502 -0.293 8.869 1.00 92.31 94 PHE A N 1
ATOM 716 C CA . PHE A 1 94 ? 5.669 0.423 7.614 1.00 92.31 94 PHE A CA 1
ATOM 717 C C . PHE A 1 94 ? 5.793 -0.565 6.454 1.00 92.31 94 PHE A C 1
ATOM 719 O O . PHE A 1 94 ? 6.457 -1.595 6.560 1.00 92.31 94 PHE A O 1
ATOM 726 N N . TYR A 1 95 ? 5.159 -0.232 5.332 1.00 94.81 95 TYR A N 1
ATOM 727 C CA . TYR A 1 95 ? 5.456 -0.871 4.062 1.00 94.81 95 TYR A CA 1
ATOM 728 C C . TYR A 1 95 ? 5.530 0.153 2.938 1.00 94.81 95 TYR A C 1
ATOM 730 O O . TYR A 1 95 ? 4.870 1.197 2.978 1.00 94.81 95 TYR A O 1
ATOM 738 N N . GLN A 1 96 ? 6.274 -0.207 1.900 1.00 96.88 96 GLN A N 1
ATOM 739 C CA . GLN A 1 96 ? 6.306 0.498 0.629 1.00 96.88 96 GLN A CA 1
ATOM 740 C C . GLN A 1 96 ? 6.390 -0.521 -0.503 1.00 96.88 96 GLN A C 1
ATOM 742 O O . GLN A 1 96 ? 7.121 -1.504 -0.409 1.00 96.88 96 GLN A O 1
ATOM 747 N N . VAL A 1 97 ? 5.634 -0.282 -1.570 1.00 97.56 97 VAL A N 1
ATOM 748 C CA . VAL A 1 97 ? 5.688 -1.056 -2.812 1.00 97.56 97 VAL A CA 1
ATOM 749 C C . VAL A 1 97 ? 6.051 -0.110 -3.944 1.00 97.56 97 VAL A C 1
ATOM 751 O O . VAL A 1 97 ? 5.334 0.864 -4.194 1.00 97.56 97 VAL A O 1
ATOM 754 N N . VAL A 1 98 ? 7.143 -0.409 -4.640 1.00 97.31 98 VAL A N 1
ATOM 755 C CA . VAL A 1 98 ? 7.596 0.320 -5.830 1.00 97.31 98 VAL A CA 1
ATOM 756 C C . VAL A 1 98 ? 7.622 -0.643 -7.008 1.00 97.31 98 VAL A C 1
ATOM 758 O O . VAL A 1 98 ? 8.086 -1.773 -6.879 1.00 97.31 98 VAL A O 1
ATOM 761 N N . ALA A 1 99 ? 7.128 -0.197 -8.160 1.00 95.44 99 ALA A N 1
ATOM 762 C CA . ALA A 1 99 ? 7.212 -0.949 -9.406 1.00 95.44 99 ALA A CA 1
ATOM 763 C C . ALA A 1 99 ? 8.020 -0.162 -10.439 1.00 95.44 99 ALA A C 1
ATOM 765 O O . ALA A 1 99 ? 7.764 1.023 -10.662 1.00 95.44 99 ALA A O 1
ATOM 766 N N . GLU A 1 100 ? 8.988 -0.822 -11.073 1.00 94.00 100 GLU A N 1
ATOM 767 C CA . GLU A 1 100 ? 9.778 -0.247 -12.159 1.00 94.00 100 GLU A CA 1
ATOM 768 C C . GLU A 1 100 ? 9.224 -0.674 -13.514 1.00 94.00 100 GLU A C 1
ATOM 770 O O . GLU A 1 100 ? 9.208 -1.862 -13.863 1.00 94.00 100 GLU A O 1
ATOM 775 N N . ASN A 1 101 ? 8.836 0.319 -14.309 1.00 93.19 101 ASN A N 1
ATOM 776 C CA . ASN A 1 101 ? 8.355 0.115 -15.662 1.00 93.19 101 ASN A CA 1
ATOM 777 C C . ASN A 1 101 ? 9.480 0.326 -16.676 1.00 93.19 101 ASN A C 1
ATOM 779 O O . ASN A 1 101 ? 10.197 1.323 -16.623 1.00 93.19 101 ASN A O 1
ATOM 783 N N . ARG A 1 102 ? 9.598 -0.565 -17.663 1.00 91.62 102 ARG A N 1
ATOM 784 C CA . ARG A 1 102 ? 10.573 -0.449 -18.758 1.00 91.62 102 ARG A CA 1
ATOM 785 C C . ARG A 1 102 ? 9.950 -0.776 -20.102 1.00 91.62 102 ARG A C 1
ATOM 787 O O . ARG A 1 102 ? 9.010 -1.556 -20.193 1.00 91.62 102 ARG A O 1
ATOM 794 N N . GLN A 1 103 ? 10.496 -0.201 -21.166 1.00 91.12 103 GLN A N 1
ATOM 795 C CA . GLN A 1 103 ? 10.102 -0.568 -22.525 1.00 91.12 103 GLN A CA 1
ATOM 796 C C . GLN A 1 103 ? 10.559 -1.993 -22.840 1.00 91.12 103 GLN A C 1
ATOM 798 O O . GLN A 1 103 ? 11.687 -2.381 -22.531 1.00 91.12 103 GLN A O 1
ATOM 803 N N . ARG A 1 104 ? 9.697 -2.759 -23.509 1.00 86.00 104 ARG A N 1
ATOM 804 C CA . ARG A 1 104 ? 10.006 -4.115 -23.974 1.00 86.00 104 ARG A CA 1
ATOM 805 C C . ARG A 1 104 ? 9.762 -4.196 -25.474 1.00 86.00 104 ARG A C 1
ATOM 807 O O . ARG A 1 104 ? 8.642 -4.413 -25.918 1.00 86.00 104 ARG A O 1
ATOM 814 N N . GLY A 1 105 ? 10.809 -3.958 -26.261 1.00 83.81 105 GLY A N 1
ATOM 815 C CA . GLY A 1 105 ? 10.773 -4.063 -27.726 1.00 83.81 105 GLY A CA 1
ATOM 816 C C . GLY A 1 105 ? 10.037 -2.938 -28.467 1.00 83.81 105 GLY A C 1
ATOM 817 O O . GLY A 1 105 ? 10.247 -2.794 -29.667 1.00 83.81 105 GLY A O 1
ATOM 818 N N . HIS A 1 106 ? 9.231 -2.110 -27.792 1.00 83.88 106 HIS A N 1
ATOM 819 C CA . HIS A 1 106 ? 8.511 -0.998 -28.415 1.00 83.88 106 HIS A CA 1
ATOM 820 C C . HIS A 1 106 ? 8.587 0.283 -27.561 1.00 83.88 106 HIS A C 1
ATOM 822 O O . HIS A 1 106 ? 8.258 0.240 -26.377 1.00 83.88 106 HIS A O 1
ATOM 828 N N . PRO A 1 107 ? 8.963 1.446 -28.131 1.00 84.12 107 PRO A N 1
ATOM 829 C CA . PRO A 1 107 ? 9.279 2.645 -27.348 1.00 84.12 107 PRO A CA 1
ATOM 830 C C . PRO A 1 107 ? 8.053 3.390 -26.799 1.00 84.12 107 PRO A C 1
ATOM 832 O O . PRO A 1 107 ? 8.189 4.291 -25.980 1.00 84.12 107 PRO A O 1
ATOM 835 N N . ARG A 1 108 ? 6.843 3.055 -27.261 1.00 85.38 108 ARG A N 1
ATOM 836 C CA . ARG A 1 108 ? 5.605 3.730 -26.821 1.00 85.38 108 ARG A CA 1
ATOM 837 C C . ARG A 1 108 ? 4.903 3.063 -25.642 1.00 85.38 108 ARG A C 1
ATOM 839 O O . ARG A 1 108 ? 3.951 3.641 -25.133 1.00 85.38 108 ARG A O 1
ATOM 846 N N . VAL A 1 109 ? 5.325 1.858 -25.262 1.00 88.44 109 VAL A N 1
ATOM 847 C CA . VAL A 1 109 ? 4.695 1.095 -24.180 1.00 88.44 109 VAL A CA 1
ATOM 848 C C . VAL A 1 109 ? 5.735 0.669 -23.161 1.00 88.44 109 VAL A C 1
ATOM 850 O O . VAL A 1 109 ? 6.866 0.335 -23.522 1.00 88.44 109 VAL A O 1
ATOM 853 N N . SER A 1 110 ? 5.361 0.685 -21.890 1.00 91.75 110 SER A N 1
ATOM 854 C CA . SER A 1 110 ? 6.214 0.235 -20.796 1.00 91.75 110 SER A CA 1
ATOM 855 C C . SER A 1 110 ? 5.559 -0.916 -20.050 1.00 91.75 110 SER A C 1
ATOM 857 O O . SER A 1 110 ? 4.352 -1.025 -20.027 1.00 91.75 110 SER A O 1
ATOM 859 N N . PHE A 1 111 ? 6.342 -1.811 -19.466 1.00 91.06 111 PHE A N 1
ATOM 860 C CA . PHE A 1 111 ? 5.845 -2.963 -18.723 1.00 91.06 111 PHE A CA 1
ATOM 861 C C . PHE A 1 111 ? 6.503 -3.000 -17.359 1.00 91.06 111 PHE A C 1
ATOM 863 O O . PHE A 1 111 ? 7.686 -2.663 -17.245 1.00 91.06 111 PHE A O 1
ATOM 870 N N . VAL A 1 112 ? 5.767 -3.461 -16.347 1.00 92.19 112 VAL A N 1
ATOM 871 C CA . VAL A 1 112 ? 6.359 -3.768 -15.042 1.00 92.19 112 VAL A CA 1
ATOM 872 C C . VAL A 1 112 ? 7.460 -4.806 -15.248 1.00 92.19 112 VAL A C 1
ATOM 874 O O . VAL A 1 112 ? 7.221 -5.897 -15.760 1.00 92.19 112 VAL A O 1
ATOM 877 N N . SER A 1 113 ? 8.679 -4.437 -14.879 1.00 92.06 113 SER A N 1
ATOM 878 C CA . SER A 1 113 ? 9.880 -5.262 -15.044 1.00 92.06 113 SER A CA 1
ATOM 879 C C . SER A 1 113 ? 10.418 -5.771 -13.709 1.00 92.06 113 SER A C 1
ATOM 881 O O . SER A 1 113 ? 11.065 -6.821 -13.646 1.00 92.06 113 SER A O 1
ATOM 883 N N . GLN A 1 114 ? 10.120 -5.033 -12.641 1.00 93.69 114 GLN A N 1
ATOM 884 C CA . GLN A 1 114 ? 10.605 -5.277 -11.297 1.00 93.69 114 GLN A CA 1
ATOM 885 C C . GLN A 1 114 ? 9.627 -4.701 -10.276 1.00 93.69 114 GLN A C 1
ATOM 887 O O . GLN A 1 114 ? 9.010 -3.662 -10.516 1.00 93.69 114 GLN A O 1
ATOM 892 N N . VAL A 1 115 ? 9.513 -5.377 -9.138 1.00 95.94 115 VAL A N 1
ATOM 893 C CA . VAL A 1 115 ? 8.757 -4.927 -7.972 1.00 95.94 115 VAL A CA 1
ATOM 894 C C . VAL A 1 115 ? 9.646 -5.037 -6.746 1.00 95.94 115 VAL A C 1
ATOM 896 O O . VAL A 1 115 ? 10.277 -6.067 -6.507 1.00 95.94 115 VAL A O 1
ATOM 899 N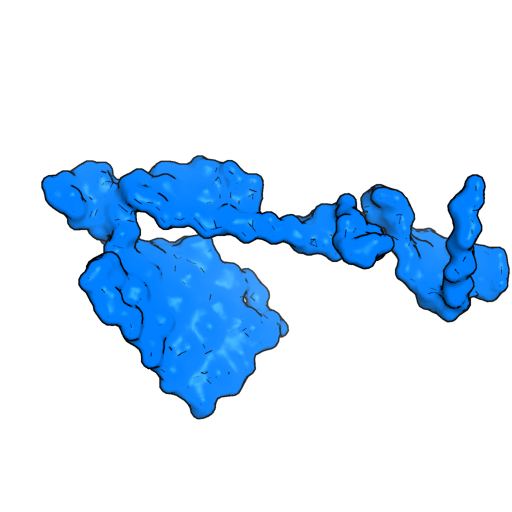 N . GLU A 1 116 ? 9.665 -3.973 -5.962 1.00 97.56 116 GLU A N 1
ATOM 900 C CA . GLU A 1 116 ? 10.378 -3.895 -4.699 1.00 97.56 116 GLU A CA 1
ATOM 901 C C . GLU A 1 116 ? 9.380 -3.680 -3.569 1.00 97.56 116 GLU A C 1
ATOM 903 O O . GLU A 1 116 ? 8.459 -2.864 -3.683 1.00 97.56 116 GLU A O 1
ATOM 908 N N . VAL A 1 117 ? 9.558 -4.432 -2.486 1.00 97.94 117 VAL A N 1
ATOM 909 C CA . VAL A 1 117 ? 8.708 -4.360 -1.299 1.00 97.94 117 VAL A CA 1
ATOM 910 C C . VAL A 1 117 ? 9.584 -4.163 -0.073 1.00 97.94 117 VAL A C 1
ATOM 912 O O . VAL A 1 117 ? 10.422 -5.008 0.236 1.00 97.94 117 VAL A O 1
ATOM 915 N N . TRP A 1 118 ? 9.354 -3.067 0.641 1.00 97.00 118 TRP A N 1
ATOM 916 C CA . TRP A 1 118 ? 9.951 -2.801 1.947 1.00 97.00 118 TRP A CA 1
ATOM 917 C C . TRP A 1 118 ? 8.920 -3.085 3.031 1.00 97.00 118 TRP A C 1
ATOM 919 O O . TRP A 1 118 ? 7.761 -2.690 2.893 1.00 97.00 118 TRP A O 1
ATOM 929 N N . LEU A 1 119 ? 9.337 -3.781 4.087 1.00 95.56 119 LEU A N 1
ATOM 930 C CA . LEU A 1 119 ? 8.522 -4.123 5.252 1.00 95.56 119 LEU A CA 1
ATOM 931 C C . LEU A 1 119 ? 9.335 -3.832 6.513 1.00 95.56 119 LEU A C 1
ATOM 933 O O . LEU A 1 119 ? 10.418 -4.390 6.674 1.00 95.56 119 LEU A O 1
ATOM 937 N N . GLU A 1 120 ? 8.806 -3.011 7.416 1.00 92.88 120 GLU A N 1
ATOM 938 C CA . GLU A 1 120 ? 9.502 -2.607 8.643 1.00 92.88 120 GLU A CA 1
ATOM 939 C C . GLU A 1 120 ? 8.557 -2.632 9.854 1.00 92.88 120 GLU A C 1
ATOM 941 O O . GLU A 1 120 ? 7.391 -2.248 9.745 1.00 92.88 120 GLU A O 1
ATOM 946 N N . ASN A 1 121 ? 9.039 -3.085 11.018 1.00 90.31 121 ASN A N 1
ATOM 947 C CA . ASN A 1 121 ? 8.249 -3.157 12.265 1.00 90.31 121 ASN A CA 1
ATOM 948 C C . ASN A 1 121 ? 9.066 -2.788 13.520 1.00 90.31 121 ASN A C 1
ATOM 950 O O . ASN A 1 121 ? 9.027 -3.484 14.534 1.00 90.31 121 ASN A O 1
ATOM 954 N N . GLY A 1 122 ? 9.889 -1.741 13.436 1.00 85.12 122 GLY A N 1
ATOM 955 C CA . GLY A 1 122 ? 10.721 -1.234 14.539 1.00 85.12 122 GLY A CA 1
ATOM 956 C C . GLY A 1 122 ? 11.939 -2.097 14.902 1.00 85.12 122 GLY A C 1
ATOM 957 O O . GLY A 1 122 ? 12.977 -1.548 15.252 1.00 85.12 122 GLY A O 1
ATOM 958 N N . THR A 1 123 ? 11.839 -3.422 14.798 1.00 88.38 123 THR A N 1
ATOM 959 C CA . THR A 1 123 ? 12.946 -4.370 15.026 1.00 88.38 123 THR A CA 1
ATOM 960 C C . THR A 1 123 ? 13.367 -5.111 13.766 1.00 88.38 123 THR A C 1
ATOM 962 O O . THR A 1 123 ? 14.529 -5.454 13.613 1.00 88.38 123 THR A O 1
ATOM 965 N N . LEU A 1 124 ? 12.431 -5.356 12.852 1.00 90.31 124 LEU A N 1
ATOM 966 C CA . LEU A 1 124 ? 12.679 -6.099 11.622 1.00 90.31 124 LEU A CA 1
ATOM 967 C C . LEU A 1 124 ? 12.592 -5.163 10.434 1.00 90.31 124 LEU A C 1
ATOM 969 O O . LEU A 1 124 ? 11.635 -4.390 10.357 1.00 90.31 124 LEU A O 1
ATOM 973 N N . ASN A 1 125 ? 13.524 -5.309 9.495 1.00 94.31 125 ASN A N 1
ATOM 974 C CA . ASN A 1 125 ? 13.445 -4.674 8.185 1.00 94.31 125 ASN A CA 1
ATOM 975 C C . ASN A 1 125 ? 13.710 -5.718 7.105 1.00 94.31 125 ASN A C 1
ATOM 977 O O . ASN A 1 125 ? 14.727 -6.412 7.140 1.00 94.31 125 ASN A O 1
ATOM 981 N N . PHE A 1 126 ? 12.804 -5.817 6.138 1.00 96.62 126 PHE A N 1
ATOM 982 C CA . PHE A 1 126 ? 12.941 -6.686 4.978 1.00 96.62 126 PHE A CA 1
ATOM 983 C C . PHE A 1 126 ? 12.803 -5.881 3.694 1.00 96.62 126 PHE A C 1
ATOM 985 O O . PHE A 1 126 ? 11.881 -5.080 3.547 1.00 96.62 126 PHE A O 1
ATOM 992 N N . HIS A 1 127 ? 13.688 -6.156 2.744 1.00 97.44 127 HIS A N 1
ATOM 993 C CA . HIS A 1 127 ? 13.614 -5.678 1.371 1.00 97.44 127 HIS A CA 1
ATOM 994 C C . HIS A 1 127 ? 13.506 -6.889 0.449 1.00 97.44 127 HIS A C 1
ATOM 996 O O . HIS A 1 127 ? 14.418 -7.711 0.361 1.00 97.44 127 HIS A O 1
ATOM 1002 N N . ILE A 1 128 ? 12.345 -7.028 -0.183 1.00 97.62 128 ILE A N 1
ATOM 1003 C CA . ILE A 1 128 ? 12.024 -8.113 -1.106 1.00 97.62 128 ILE A CA 1
ATOM 1004 C C . ILE A 1 128 ? 12.084 -7.559 -2.514 1.00 97.62 128 ILE A C 1
ATOM 1006 O O . ILE A 1 128 ? 11.512 -6.510 -2.814 1.00 97.62 128 ILE A O 1
ATOM 1010 N N . PHE A 1 129 ? 12.739 -8.307 -3.383 1.00 96.38 129 PHE A N 1
ATOM 1011 C CA . PHE A 1 129 ? 13.059 -7.860 -4.713 1.00 96.38 129 PHE A CA 1
ATOM 1012 C C . PHE A 1 129 ? 12.657 -8.919 -5.742 1.00 96.38 129 PHE A C 1
ATOM 1014 O O . PHE A 1 129 ? 13.146 -10.052 -5.747 1.00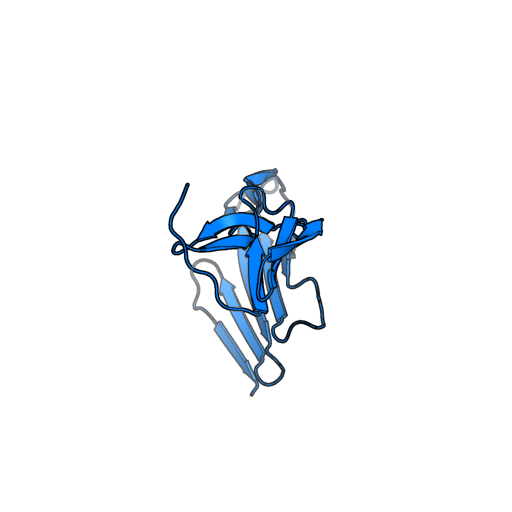 96.38 129 PHE A O 1
ATOM 1021 N N . LEU A 1 130 ? 11.702 -8.548 -6.593 1.00 95.12 130 LEU A N 1
ATOM 1022 C CA . LEU A 1 130 ? 11.049 -9.417 -7.566 1.00 95.12 130 LEU A CA 1
ATOM 1023 C C . LEU A 1 130 ? 11.364 -8.903 -8.970 1.00 95.12 130 LEU A C 1
ATOM 1025 O O . LEU A 1 130 ? 11.030 -7.766 -9.296 1.00 95.12 130 LEU A O 1
ATOM 1029 N N . ARG A 1 131 ? 11.964 -9.732 -9.828 1.00 91.75 131 ARG A N 1
ATOM 1030 C CA . ARG A 1 131 ? 12.169 -9.413 -11.252 1.00 91.75 131 ARG A CA 1
ATOM 1031 C C . ARG A 1 131 ? 11.513 -10.461 -12.146 1.00 91.75 131 ARG A C 1
ATOM 1033 O O . ARG A 1 131 ? 11.524 -11.648 -11.821 1.00 91.75 131 ARG A O 1
ATOM 1040 N N . ASP A 1 132 ? 10.999 -10.020 -13.294 1.00 85.56 132 ASP A N 1
ATOM 1041 C CA . ASP A 1 132 ? 10.373 -10.904 -14.287 1.00 85.56 132 ASP A CA 1
ATOM 1042 C C . ASP A 1 132 ? 11.325 -12.040 -14.714 1.00 85.56 132 ASP A C 1
ATOM 1044 O O . ASP A 1 132 ? 12.446 -11.798 -15.171 1.00 85.56 132 ASP A O 1
ATOM 1048 N N . GLY A 1 133 ? 10.885 -13.291 -14.537 1.00 84.88 133 GLY A N 1
ATOM 1049 C CA . GLY A 1 133 ? 11.630 -14.495 -14.921 1.00 84.88 133 GLY A CA 1
ATOM 1050 C C . GLY A 1 133 ? 12.953 -14.732 -14.177 1.00 84.88 133 GLY A C 1
ATOM 1051 O O . GLY A 1 133 ? 13.823 -15.430 -14.705 1.00 84.88 133 GLY A O 1
ATOM 1052 N N . LYS A 1 134 ? 13.150 -14.142 -12.990 1.00 89.88 134 LYS A N 1
ATOM 1053 C CA . LYS A 1 134 ? 14.379 -14.278 -12.185 1.00 89.88 134 LYS A CA 1
ATOM 1054 C C . LYS A 1 134 ? 14.103 -14.836 -10.789 1.00 89.88 134 LYS A C 1
ATOM 1056 O O . LYS A 1 134 ? 12.962 -14.927 -10.348 1.00 89.88 134 LYS A O 1
ATOM 1061 N N . THR A 1 135 ? 15.182 -15.206 -10.100 1.00 88.94 135 THR A N 1
ATOM 1062 C CA . THR A 1 135 ? 15.160 -15.575 -8.681 1.00 88.94 135 THR A CA 1
ATOM 1063 C C . THR A 1 135 ? 14.651 -14.408 -7.836 1.00 88.94 135 THR A C 1
ATOM 1065 O O . THR A 1 135 ? 14.996 -13.256 -8.095 1.00 88.94 135 THR A O 1
ATOM 1068 N N . VAL A 1 136 ? 13.835 -14.718 -6.829 1.00 94.25 136 VAL A N 1
ATOM 1069 C CA . VAL A 1 136 ? 13.394 -13.756 -5.814 1.00 94.25 136 VAL A CA 1
ATOM 1070 C C . VAL A 1 136 ? 14.503 -13.568 -4.787 1.00 94.25 136 VAL A C 1
ATOM 1072 O O . VAL A 1 136 ? 15.008 -14.547 -4.240 1.00 94.25 136 VAL A O 1
ATOM 1075 N N . GLU A 1 137 ? 14.847 -12.317 -4.505 1.00 94.94 137 GLU A N 1
ATOM 1076 C CA . GLU A 1 137 ? 15.847 -11.951 -3.501 1.00 94.94 137 GLU A CA 1
ATOM 1077 C C . GLU A 1 137 ? 15.145 -11.351 -2.274 1.00 94.94 137 GLU A C 1
ATOM 1079 O O . GLU A 1 137 ? 14.188 -10.584 -2.401 1.00 94.94 137 GLU A O 1
ATOM 1084 N N . VAL A 1 138 ? 15.596 -11.727 -1.073 1.00 95.81 138 VAL A N 1
ATOM 1085 C CA . VAL A 1 138 ? 15.076 -11.211 0.202 1.00 95.81 138 VAL A CA 1
ATOM 1086 C C . VAL A 1 138 ? 16.257 -10.820 1.078 1.00 95.81 138 VAL A C 1
ATOM 1088 O O . VAL A 1 138 ? 17.050 -11.674 1.474 1.00 95.81 138 VAL A O 1
ATOM 1091 N N . HIS A 1 139 ? 16.367 -9.535 1.391 1.00 94.00 139 HIS A N 1
ATOM 1092 C CA . HIS A 1 139 ? 17.400 -8.985 2.264 1.00 94.00 139 HIS A CA 1
ATOM 1093 C C . HIS A 1 139 ? 16.769 -8.574 3.595 1.00 94.00 139 HIS A C 1
ATOM 1095 O O . HIS A 1 139 ? 15.747 -7.892 3.599 1.00 94.00 139 HIS A O 1
ATOM 1101 N N . GLY A 1 140 ? 17.352 -8.994 4.719 1.00 91.25 140 GLY A N 1
ATOM 1102 C CA . GLY A 1 140 ? 16.810 -8.734 6.055 1.00 91.25 140 GLY A CA 1
ATOM 1103 C C . GLY A 1 140 ? 17.838 -8.154 7.022 1.00 91.25 140 GLY A C 1
ATOM 1104 O O . GLY A 1 140 ? 19.026 -8.466 6.925 1.00 91.25 140 GLY A O 1
ATOM 1105 N N . SER A 1 141 ? 17.367 -7.347 7.972 1.00 87.88 141 SER A N 1
ATOM 1106 C CA . SER A 1 141 ? 18.099 -6.937 9.175 1.00 87.88 141 SER A CA 1
ATOM 1107 C C . SER A 1 141 ? 17.233 -7.142 10.425 1.00 87.88 141 SER A C 1
ATOM 1109 O O . SER A 1 141 ? 16.006 -7.007 10.363 1.00 87.88 141 SER A O 1
ATOM 1111 N N . PHE A 1 142 ? 17.885 -7.531 11.527 1.00 81.75 142 PHE A N 1
ATOM 1112 C CA . PHE A 1 142 ? 17.278 -7.957 12.795 1.00 81.75 142 PHE A CA 1
ATOM 1113 C C . PHE A 1 142 ? 17.831 -7.151 13.970 1.00 81.75 142 PHE A C 1
ATOM 1115 O O . PHE A 1 142 ? 19.015 -6.746 13.877 1.00 81.75 142 PHE A O 1
#

Organism: Salvator merianae (NCBI:txid96440)

Seconda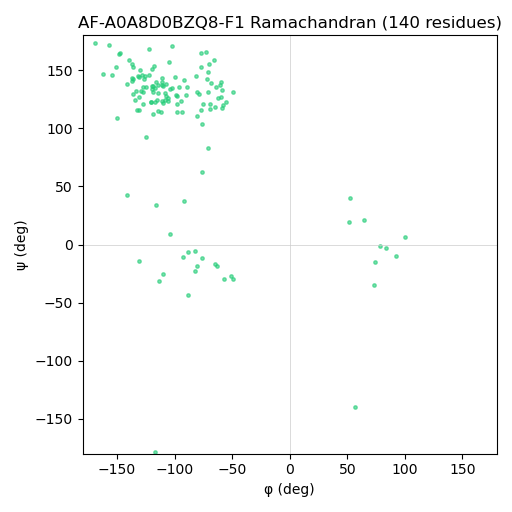ry structure (DSSP, 8-state):
-------TT-EEE-TTSSEEEEE-SSSEEEEE--PPTTEEEEEETTEEEEEE-----EEETTTEEE-TTS-EEE----SEEEEEE-S-TTSS-EEEEEEEEEE-S-TT-EEEEEEEEEEE-SS-EEEEEEETTS--EEEEE-

Nearest PDB structures (foldseek):
  8oer-assembly1_D  TM=5.333E-01  e=9.094E-04  Homo sapiens
  8oes-assembly1_A  TM=5.018E-01  e=1.956E-03  Homo sapiens
  3msw-assembly1_A  TM=4.083E-01  e=6.599E-01  Bacteroides fragilis NCTC 9343
  5y83-assembly1_A  TM=2.235E-01  e=1.282E+00  Thermotoga maritima MSB8

Solvent-accessible surface area (backbone atoms only — not comparable to full-atom values): 8347 Å² total; per-residue (Å²): 132,84,92,74,88,80,54,74,68,41,74,44,62,44,101,75,33,50,30,41,30,33,33,45,97,88,50,73,54,69,43,83,41,70,59,59,94,71,34,42,72,44,70,58,95,89,43,70,41,67,38,70,67,88,51,65,66,48,79,46,59,72,24,39,37,34,40,48,91,67,51,79,48,79,54,64,56,68,49,75,42,82,75,50,60,62,88,55,89,85,48,75,56,44,41,39,34,35,39,29,21,37,63,73,100,41,94,82,43,11,28,72,47,35,40,38,38,41,42,36,50,95,59,44,40,37,44,36,41,43,41,77,98,54,78,75,46,77,48,76,51,115

Foldseek 3Di:
DDPDDDDQQDWAADQQSQWIWGDHPPDIDIDGGDADPQWHQDADPNGTDTHHQAFDWDFFDLTWTQDRVGDIDGDADQAKDWRDWDPDPPDQKIKTKIFGWHDDPDPRGTGGAKIWMWIDRPQKIWIWIDGPPDDIDIDIDD